Protein AF-A0A0P0H567-F1 (afdb_monomer)

pLDDT: mean 94.13, std 5.62, range [69.19, 98.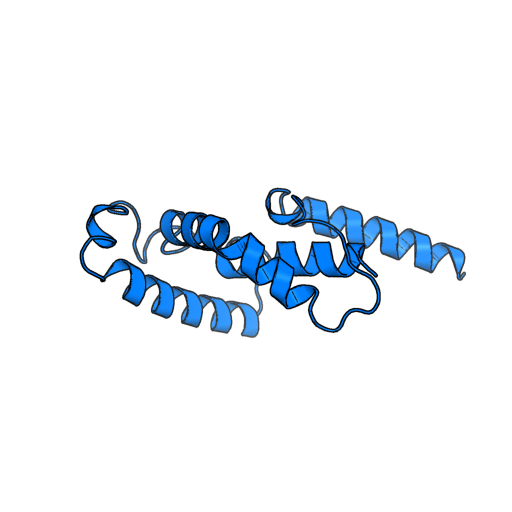31]

Organism: NCBI:txid647221

Foldseek 3Di:
DLLVLLLVLLQVLCLLLVNHPDDDPVSVVSLVVSLVVLVVVCPDPPNVVVCVVAAVPDVPHRNVVSNVVCVVCSQVVLVVSQPPPPDRSDGRDPSNVDRSVVSVVVVVVVVVVVVVVVD

Sequence (119 aa):
MCSAIKYSFADIGDIIRGRDIWNNSDSQNIQKHLKEIFKKIHEQNGIKEKYPSDSENTNPPYKTLRDDWWTANREQIWKAMNCGNTTTCGTTPLDDYIPQELRWLDEWSHTYCVQRKKY

Structure (mmCIF, N/CA/C/O backbone):
data_AF-A0A0P0H567-F1
#
_entry.id   AF-A0A0P0H567-F1
#
loop_
_atom_site.group_PDB
_atom_site.id
_atom_site.type_symbol
_atom_site.label_atom_id
_atom_site.label_alt_id
_atom_site.label_comp_id
_atom_site.label_asym_id
_atom_site.label_entity_id
_atom_site.label_seq_id
_atom_site.pdbx_PDB_ins_code
_atom_site.Cartn_x
_atom_site.Cartn_y
_atom_site.Cartn_z
_atom_site.occupancy
_atom_site.B_iso_or_equiv
_atom_site.auth_seq_id
_atom_site.auth_comp_id
_atom_site.auth_asym_id
_atom_site.auth_atom_id
_atom_site.pdbx_PDB_model_num
ATOM 1 N N . MET A 1 1 ? 7.073 -0.745 -21.072 1.00 76.12 1 MET A N 1
ATOM 2 C CA . MET A 1 1 ? 6.023 0.194 -20.621 1.00 76.12 1 MET A CA 1
ATOM 3 C C . MET A 1 1 ? 5.110 -0.448 -19.584 1.00 76.12 1 MET A C 1
ATOM 5 O O . MET A 1 1 ? 5.136 -0.014 -18.446 1.00 76.12 1 MET A O 1
ATOM 9 N N . CYS A 1 2 ? 4.379 -1.519 -19.916 1.00 89.12 2 CYS A N 1
ATOM 10 C CA . CYS A 1 2 ? 3.432 -2.124 -18.972 1.00 89.12 2 CYS A CA 1
ATOM 11 C C . CYS A 1 2 ? 4.052 -2.705 -17.695 1.00 89.12 2 CYS A C 1
ATOM 13 O O . CYS A 1 2 ? 3.425 -2.598 -16.651 1.00 89.12 2 CYS A O 1
ATOM 15 N N . SER A 1 3 ? 5.272 -3.254 -17.736 1.00 90.00 3 SER A N 1
ATOM 16 C CA . SER A 1 3 ? 5.947 -3.734 -16.517 1.00 90.00 3 SER A CA 1
ATOM 17 C C . SER A 1 3 ? 6.161 -2.615 -15.495 1.00 90.00 3 SER A C 1
ATOM 19 O O . SER A 1 3 ? 5.816 -2.786 -14.337 1.00 90.00 3 SER A O 1
ATOM 21 N N . ALA A 1 4 ? 6.609 -1.435 -15.938 1.00 90.94 4 ALA A N 1
ATOM 22 C CA . ALA A 1 4 ? 6.781 -0.279 -15.056 1.00 90.94 4 ALA A CA 1
ATOM 23 C C . ALA A 1 4 ? 5.454 0.154 -14.407 1.00 90.94 4 ALA A C 1
ATOM 25 O O . ALA A 1 4 ? 5.406 0.400 -13.210 1.00 90.94 4 ALA A O 1
ATOM 26 N N . ILE A 1 5 ? 4.354 0.164 -15.172 1.00 92.44 5 ILE A N 1
ATOM 27 C CA . ILE A 1 5 ? 3.021 0.497 -14.641 1.00 92.44 5 ILE A CA 1
ATOM 28 C C . ILE A 1 5 ? 2.568 -0.537 -13.597 1.00 92.44 5 ILE A C 1
ATOM 30 O O . ILE A 1 5 ? 1.966 -0.162 -12.594 1.00 92.44 5 ILE A O 1
ATOM 34 N N . LYS A 1 6 ? 2.876 -1.827 -13.797 1.00 94.62 6 LYS A N 1
ATOM 35 C CA . LYS A 1 6 ? 2.582 -2.886 -12.817 1.00 94.62 6 LYS A CA 1
ATOM 36 C C . LYS A 1 6 ? 3.378 -2.718 -11.522 1.00 94.62 6 LYS A C 1
ATOM 38 O O . LYS A 1 6 ? 2.777 -2.819 -10.457 1.00 94.62 6 LYS A O 1
ATOM 43 N N . TYR A 1 7 ? 4.674 -2.402 -11.602 1.00 95.81 7 TYR A N 1
ATOM 44 C CA . TYR A 1 7 ? 5.479 -2.111 -10.409 1.00 95.81 7 TYR A CA 1
ATOM 45 C C . TYR A 1 7 ? 4.938 -0.884 -9.667 1.00 95.81 7 TYR A C 1
ATOM 47 O O . TYR A 1 7 ? 4.660 -0.975 -8.476 1.00 95.81 7 TYR A O 1
ATOM 55 N N . SER A 1 8 ? 4.635 0.208 -10.381 1.00 95.56 8 SER A N 1
ATOM 56 C CA . SER A 1 8 ? 4.015 1.394 -9.774 1.00 95.56 8 SER A CA 1
ATOM 57 C C . SER A 1 8 ? 2.671 1.086 -9.105 1.00 95.56 8 SER A C 1
ATOM 59 O O . SER A 1 8 ? 2.383 1.606 -8.032 1.00 95.56 8 SER A O 1
ATOM 61 N 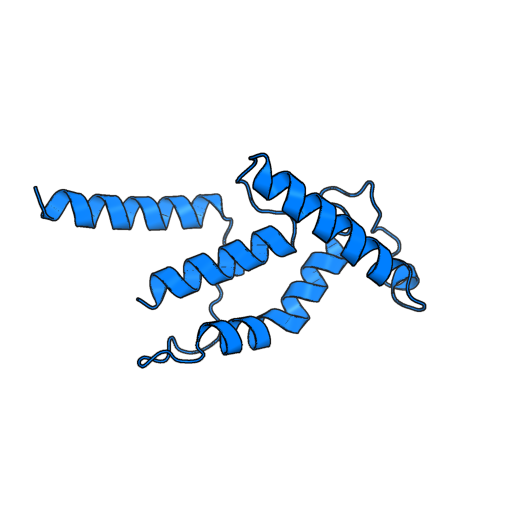N . PHE A 1 9 ? 1.840 0.234 -9.711 1.00 97.06 9 PHE A N 1
ATOM 62 C CA . PHE A 1 9 ? 0.561 -0.177 -9.127 1.00 97.06 9 PHE A CA 1
ATOM 63 C C . PHE A 1 9 ? 0.762 -0.940 -7.814 1.00 97.06 9 PHE A C 1
ATOM 65 O O . PHE A 1 9 ? 0.075 -0.665 -6.829 1.00 97.06 9 PHE A O 1
ATOM 72 N N . ALA A 1 10 ? 1.718 -1.868 -7.795 1.00 97.88 10 ALA A N 1
ATOM 73 C CA . ALA A 1 10 ? 2.052 -2.640 -6.608 1.00 97.88 10 ALA A CA 1
ATOM 74 C C . ALA A 1 10 ? 2.632 -1.757 -5.488 1.00 97.88 10 ALA A C 1
ATOM 76 O O . ALA A 1 10 ? 2.228 -1.900 -4.334 1.00 97.88 10 ALA A O 1
ATOM 77 N N . ASP A 1 11 ? 3.493 -0.794 -5.827 1.00 98.06 11 ASP A N 1
ATOM 78 C CA . ASP A 1 11 ? 4.069 0.151 -4.864 1.00 98.06 11 ASP A CA 1
ATOM 79 C C . ASP A 1 11 ? 3.013 1.094 -4.275 1.00 98.06 11 ASP A C 1
ATOM 81 O O . ASP A 1 11 ? 2.978 1.296 -3.063 1.00 98.06 11 ASP A O 1
ATOM 85 N N . ILE A 1 12 ? 2.070 1.599 -5.083 1.00 98.00 12 ILE A N 1
ATOM 86 C CA . ILE A 1 12 ? 0.909 2.347 -4.567 1.00 98.00 12 ILE A CA 1
ATOM 87 C C . ILE A 1 12 ? 0.113 1.479 -3.585 1.00 98.00 12 ILE A C 1
ATOM 89 O O . ILE A 1 12 ? -0.289 1.961 -2.523 1.00 98.00 12 ILE A O 1
ATOM 93 N N . GLY A 1 13 ? -0.092 0.199 -3.904 1.00 97.94 13 GLY A N 1
ATOM 94 C CA . GLY A 1 13 ? -0.758 -0.745 -3.011 1.00 97.94 13 GLY A CA 1
ATOM 95 C C . GLY A 1 13 ? -0.043 -0.900 -1.671 1.00 97.94 13 GLY A C 1
ATOM 96 O O . GLY A 1 13 ? -0.691 -0.915 -0.623 1.00 97.94 13 GLY A O 1
ATOM 97 N N . ASP A 1 14 ? 1.285 -0.976 -1.667 1.00 98.25 14 ASP A N 1
ATOM 98 C CA . ASP A 1 14 ? 2.071 -1.078 -0.435 1.00 98.25 14 ASP A CA 1
ATOM 99 C C . ASP A 1 14 ? 2.118 0.229 0.357 1.00 98.25 14 ASP A C 1
ATOM 101 O O . ASP A 1 14 ? 2.001 0.191 1.584 1.00 98.25 14 ASP A O 1
ATOM 105 N N . ILE A 1 15 ? 2.149 1.388 -0.306 1.00 98.19 15 ILE A N 1
ATOM 106 C CA . ILE A 1 15 ? 2.001 2.693 0.353 1.00 98.19 15 ILE A CA 1
ATOM 107 C C . ILE A 1 15 ? 0.636 2.769 1.047 1.00 98.19 15 ILE A C 1
ATOM 109 O O . ILE A 1 15 ? 0.556 3.059 2.245 1.00 98.19 15 ILE A O 1
ATOM 113 N N . ILE A 1 16 ? -0.449 2.456 0.332 1.00 98.19 16 ILE A N 1
ATOM 114 C CA . ILE A 1 16 ? -1.808 2.501 0.884 1.00 98.19 16 ILE A CA 1
ATOM 115 C C . ILE A 1 16 ? -1.986 1.496 2.016 1.00 98.19 16 ILE A C 1
ATOM 117 O O . ILE A 1 16 ? -2.630 1.848 2.999 1.00 98.19 16 ILE A O 1
ATOM 121 N N . ARG A 1 17 ? -1.391 0.300 1.943 1.00 97.75 17 ARG A N 1
ATOM 122 C CA . ARG A 1 17 ? -1.478 -0.734 2.992 1.00 97.75 17 ARG A CA 1
ATOM 123 C C . ARG A 1 17 ? -0.491 -0.547 4.146 1.00 97.75 17 ARG A C 1
ATOM 125 O O . ARG A 1 17 ? -0.640 -1.193 5.176 1.00 97.75 17 ARG A O 1
ATOM 132 N N . GLY A 1 18 ? 0.480 0.358 4.013 1.00 96.81 18 GLY A N 1
ATOM 133 C CA . GLY A 1 18 ? 1.495 0.624 5.038 1.00 96.81 18 GLY A CA 1
ATOM 134 C C . GLY A 1 18 ? 2.578 -0.452 5.096 1.00 96.81 18 GLY A C 1
ATOM 135 O O . GLY A 1 18 ? 3.107 -0.729 6.167 1.00 96.81 18 GLY A O 1
ATOM 136 N N . ARG A 1 19 ? 2.844 -1.091 3.955 1.00 95.75 19 ARG A N 1
ATOM 137 C CA . ARG A 1 19 ? 3.846 -2.148 3.761 1.00 95.75 19 ARG A CA 1
ATOM 138 C C . ARG A 1 19 ? 5.081 -1.653 3.006 1.00 95.75 19 ARG A C 1
ATOM 140 O O . ARG A 1 19 ? 6.052 -2.390 2.915 1.00 95.75 19 ARG A O 1
ATOM 147 N N . ASP A 1 20 ? 5.013 -0.441 2.458 1.00 96.50 20 ASP A N 1
ATOM 148 C CA . ASP A 1 20 ? 6.107 0.174 1.715 1.00 96.50 20 ASP A CA 1
ATOM 149 C C . ASP A 1 20 ? 7.359 0.320 2.595 1.00 96.50 20 ASP A C 1
ATOM 151 O O . ASP A 1 20 ? 7.292 0.828 3.717 1.00 96.50 20 ASP A O 1
ATOM 155 N N . ILE A 1 21 ? 8.496 -0.153 2.087 1.00 95.31 21 ILE A N 1
ATOM 156 C CA . ILE A 1 21 ? 9.775 -0.207 2.803 1.00 95.31 21 ILE A CA 1
ATOM 157 C C . ILE A 1 21 ? 10.585 1.084 2.647 1.00 95.31 21 ILE A C 1
ATOM 159 O O . ILE A 1 21 ? 11.595 1.269 3.333 1.00 95.31 21 ILE A O 1
ATOM 163 N N . TRP A 1 22 ? 10.164 1.996 1.765 1.00 91.69 22 TRP A N 1
ATOM 164 C CA . TRP A 1 22 ? 10.818 3.285 1.596 1.00 91.69 22 TRP A CA 1
ATOM 165 C C . TRP A 1 22 ? 10.486 4.217 2.767 1.00 91.69 22 TRP A C 1
ATOM 167 O O . TRP A 1 22 ? 9.371 4.714 2.908 1.00 91.69 22 TRP A O 1
ATOM 177 N N . ASN A 1 23 ? 11.476 4.501 3.615 1.00 91.56 23 ASN A N 1
ATOM 178 C CA . ASN A 1 23 ? 11.276 5.260 4.852 1.00 91.56 23 ASN A CA 1
ATOM 179 C C . ASN A 1 23 ? 12.077 6.574 4.868 1.00 91.56 23 ASN A C 1
ATOM 181 O O . ASN A 1 23 ? 13.089 6.694 5.558 1.00 91.56 23 ASN A O 1
ATOM 185 N N . ASN A 1 24 ? 11.623 7.563 4.095 1.00 94.25 24 ASN A N 1
ATOM 186 C CA . ASN A 1 24 ? 12.131 8.940 4.130 1.00 94.25 24 ASN A CA 1
ATOM 187 C C . ASN A 1 24 ? 11.097 9.913 4.741 1.00 94.25 24 ASN A C 1
ATOM 189 O O . ASN A 1 24 ? 9.977 9.518 5.068 1.00 94.25 24 ASN A O 1
ATOM 193 N N . SER A 1 25 ? 11.455 11.196 4.879 1.00 95.06 25 SER A N 1
ATOM 194 C CA . SER A 1 25 ? 10.564 12.227 5.440 1.00 95.06 25 SER A CA 1
ATOM 195 C C . SER A 1 25 ? 9.226 12.331 4.704 1.00 95.06 25 SER A C 1
ATOM 197 O O . SER A 1 25 ? 8.180 12.499 5.328 1.00 95.06 25 SER A O 1
ATOM 199 N N . ASP A 1 26 ? 9.247 12.200 3.379 1.00 94.69 26 ASP A N 1
ATOM 200 C CA . ASP A 1 26 ? 8.056 12.349 2.545 1.00 94.69 26 ASP A CA 1
ATOM 201 C C . ASP A 1 26 ? 7.119 11.144 2.684 1.00 94.69 26 ASP A C 1
ATOM 203 O O . ASP A 1 26 ? 5.915 11.318 2.873 1.00 94.69 26 ASP A O 1
ATOM 207 N N . SER A 1 27 ? 7.667 9.926 2.688 1.00 93.88 27 SER A N 1
ATOM 208 C CA . SER A 1 27 ? 6.924 8.688 2.951 1.00 93.88 27 SER A CA 1
ATOM 209 C C . SER A 1 27 ? 6.292 8.712 4.342 1.00 93.88 27 SER A C 1
ATOM 211 O O . SER A 1 27 ? 5.105 8.420 4.494 1.00 93.88 27 SER A O 1
ATOM 213 N N . GLN A 1 28 ? 7.023 9.178 5.359 1.00 95.12 28 GLN A N 1
ATOM 214 C CA . GLN A 1 28 ? 6.481 9.347 6.710 1.00 95.12 28 GLN A CA 1
ATOM 215 C C . GLN A 1 28 ? 5.313 10.341 6.749 1.00 95.12 28 GLN A C 1
ATOM 217 O O . GLN A 1 28 ? 4.306 10.080 7.412 1.00 95.12 28 GLN A O 1
ATOM 222 N N . ASN A 1 29 ? 5.406 11.453 6.012 1.00 96.81 29 ASN A N 1
ATOM 223 C CA . ASN A 1 29 ? 4.310 12.416 5.890 1.00 96.81 29 ASN A CA 1
ATOM 224 C C . ASN A 1 29 ? 3.081 11.791 5.214 1.00 96.81 29 ASN A C 1
ATOM 226 O O . ASN A 1 29 ? 1.964 11.934 5.716 1.00 96.81 29 ASN A O 1
ATOM 230 N N . ILE A 1 30 ? 3.274 11.040 4.126 1.00 97.19 30 ILE A N 1
ATOM 231 C CA . ILE A 1 30 ? 2.196 10.308 3.445 1.00 97.19 30 ILE A CA 1
ATOM 232 C C . ILE A 1 30 ? 1.539 9.305 4.403 1.00 97.19 30 ILE A C 1
ATOM 234 O O . ILE A 1 30 ? 0.316 9.310 4.549 1.00 97.19 30 ILE A O 1
ATOM 238 N N . GLN A 1 31 ? 2.326 8.494 5.116 1.00 97.50 31 GLN A N 1
ATOM 239 C CA . GLN A 1 31 ? 1.803 7.519 6.077 1.00 97.50 31 GLN A CA 1
ATOM 240 C C . GLN A 1 31 ? 1.053 8.186 7.234 1.00 97.50 31 GLN A C 1
ATOM 242 O O . GLN A 1 31 ? 0.022 7.670 7.668 1.00 97.50 31 GLN A O 1
ATOM 247 N N . LYS A 1 32 ? 1.500 9.360 7.698 1.00 97.12 32 LYS A N 1
ATOM 248 C CA . LYS A 1 32 ? 0.778 10.153 8.702 1.00 97.12 32 LYS A CA 1
ATOM 249 C C . LYS A 1 32 ? -0.603 10.566 8.194 1.00 97.12 32 LYS A C 1
ATOM 251 O O . LYS A 1 32 ? -1.589 10.383 8.901 1.00 97.12 32 LYS A O 1
ATOM 256 N N . HIS A 1 33 ? -0.699 11.076 6.967 1.00 98.06 33 HIS A N 1
ATOM 257 C CA . HIS A 1 33 ? -1.988 11.442 6.377 1.00 98.06 33 HIS A CA 1
ATOM 258 C C . HIS A 1 33 ? -2.894 10.228 6.153 1.00 98.06 33 HIS A C 1
ATOM 260 O O . HIS A 1 33 ? -4.081 10.292 6.473 1.00 98.06 33 HIS A O 1
ATOM 266 N N . LEU A 1 34 ? -2.345 9.110 5.671 1.00 98.12 34 LEU A N 1
ATOM 267 C CA . LEU A 1 34 ? -3.098 7.865 5.512 1.00 98.12 34 LEU A CA 1
ATOM 268 C C . LEU A 1 34 ? -3.630 7.362 6.856 1.00 98.12 34 LEU A C 1
ATOM 270 O O . LEU A 1 34 ? -4.806 7.016 6.943 1.00 98.12 34 LEU A O 1
ATOM 274 N N . LYS A 1 35 ? -2.818 7.396 7.919 1.00 97.81 35 LYS A N 1
ATOM 275 C CA . LYS A 1 35 ? -3.256 7.041 9.275 1.00 97.81 35 LYS A CA 1
ATOM 276 C C . LYS A 1 35 ? -4.471 7.869 9.710 1.00 97.81 35 LYS A C 1
ATOM 278 O O . LYS A 1 35 ? -5.443 7.293 10.189 1.00 97.81 35 LYS A O 1
ATOM 283 N N . GLU A 1 36 ? -4.446 9.188 9.517 1.00 98.12 36 GLU A N 1
ATOM 284 C CA . GLU A 1 36 ? -5.569 10.069 9.878 1.00 98.12 36 GLU A CA 1
ATOM 285 C C . GLU A 1 36 ? -6.826 9.815 9.030 1.00 98.12 36 GLU A C 1
ATOM 287 O O . GLU A 1 36 ? -7.946 9.873 9.538 1.00 98.12 36 GLU A O 1
ATOM 292 N N . ILE A 1 37 ? -6.667 9.505 7.741 1.00 98.06 37 ILE A N 1
ATOM 293 C CA . ILE A 1 37 ? -7.789 9.148 6.860 1.00 98.06 37 ILE A CA 1
ATOM 294 C C . ILE A 1 37 ? -8.425 7.833 7.322 1.00 98.06 37 ILE A C 1
ATOM 296 O O . ILE A 1 37 ? -9.638 7.775 7.524 1.00 98.06 37 ILE A O 1
ATOM 300 N N . PHE A 1 38 ? -7.619 6.792 7.536 1.00 98.12 38 PHE A N 1
ATOM 301 C CA . PHE A 1 38 ? -8.115 5.482 7.954 1.00 98.12 38 PHE A CA 1
ATOM 302 C C . PHE A 1 38 ? -8.685 5.486 9.372 1.00 98.12 38 PHE A C 1
ATOM 304 O O . PHE A 1 38 ? -9.660 4.782 9.613 1.00 98.12 38 PHE A O 1
ATOM 311 N N . LYS A 1 39 ? -8.185 6.349 10.264 1.00 97.94 39 LYS A N 1
ATOM 312 C CA . LYS A 1 39 ? -8.827 6.636 11.552 1.00 97.94 39 LYS A CA 1
ATOM 313 C C . LYS A 1 39 ? -10.264 7.114 11.372 1.00 97.94 39 LYS A C 1
ATOM 315 O O . LYS A 1 39 ? -11.181 6.525 11.932 1.00 97.94 39 LYS A O 1
ATOM 320 N N . LYS A 1 40 ? -10.472 8.139 10.541 1.00 97.50 40 LYS A N 1
ATOM 321 C CA . LYS A 1 40 ? -11.814 8.680 10.279 1.00 97.50 40 LYS A CA 1
ATOM 322 C C . LYS A 1 40 ? -12.742 7.654 9.634 1.00 97.50 40 LYS A C 1
ATOM 324 O O . LYS A 1 40 ? -13.930 7.673 9.922 1.00 97.50 40 LYS A O 1
ATOM 329 N N . ILE A 1 41 ? -12.222 6.786 8.763 1.00 97.00 41 ILE A N 1
ATOM 330 C CA . ILE A 1 41 ? -12.997 5.689 8.158 1.00 97.00 41 ILE A CA 1
ATOM 331 C C . ILE A 1 41 ? -13.368 4.649 9.223 1.00 97.00 41 ILE A C 1
ATOM 333 O O . ILE A 1 41 ? -14.513 4.211 9.273 1.00 97.00 41 ILE A O 1
ATOM 337 N N . HIS A 1 42 ? -12.422 4.275 10.087 1.00 96.50 42 HIS A N 1
ATOM 338 C CA . HIS A 1 42 ? -12.634 3.298 11.157 1.00 96.50 42 HIS A CA 1
ATOM 339 C C . HIS A 1 42 ? -13.667 3.763 12.185 1.00 96.50 42 HIS A C 1
ATOM 341 O O . HIS A 1 42 ? -14.476 2.963 12.637 1.00 96.50 42 HIS A O 1
ATOM 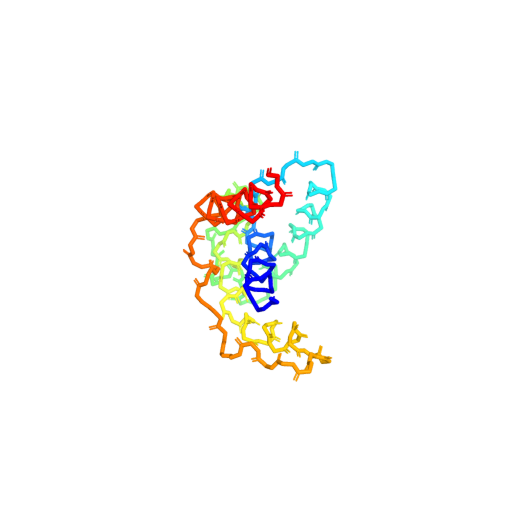347 N N . GLU A 1 43 ? -13.693 5.059 12.499 1.00 95.81 43 GLU A N 1
ATOM 348 C CA . GLU A 1 43 ? -14.647 5.671 13.432 1.00 95.81 43 GLU A CA 1
ATOM 349 C C . GLU A 1 43 ? -16.092 5.755 12.892 1.00 95.81 43 GLU A C 1
ATOM 351 O O . GLU A 1 43 ? -17.000 6.096 13.650 1.00 95.81 43 GLU A O 1
ATOM 356 N N . GLN A 1 44 ? -16.340 5.437 11.613 1.00 94.50 44 GLN A N 1
ATOM 357 C CA . GLN A 1 44 ? -17.696 5.407 11.054 1.00 94.50 44 GLN A CA 1
ATOM 358 C C . GLN A 1 44 ? -18.515 4.225 11.596 1.00 94.50 44 GLN A C 1
ATOM 360 O O . GLN A 1 44 ? -18.007 3.115 11.776 1.00 94.50 44 GLN A O 1
ATOM 365 N N . ASN A 1 45 ? -19.818 4.456 11.793 1.00 89.69 45 ASN A N 1
ATOM 366 C CA . ASN A 1 45 ? -20.764 3.444 12.272 1.00 89.69 45 ASN A CA 1
ATOM 367 C C . ASN A 1 45 ? -20.729 2.182 11.393 1.00 89.69 45 ASN A C 1
ATOM 369 O O . ASN A 1 45 ? -20.869 2.268 10.173 1.00 89.69 45 ASN A O 1
ATOM 373 N N . GLY A 1 46 ? -20.578 1.011 12.010 1.00 91.44 46 GLY A N 1
ATOM 374 C CA . GLY A 1 46 ? -20.526 -0.286 11.334 1.00 91.44 46 GLY A CA 1
ATOM 375 C C . GLY A 1 46 ? -19.122 -0.709 10.895 1.00 91.44 46 GLY A C 1
ATOM 376 O O . GLY A 1 46 ? -18.868 -1.906 10.752 1.00 91.44 46 GLY A O 1
ATOM 377 N N . ILE A 1 47 ? -18.191 0.233 10.695 1.00 94.38 47 ILE A N 1
ATOM 378 C CA . ILE A 1 47 ? -16.801 -0.089 10.338 1.00 94.38 47 ILE A CA 1
ATOM 379 C C . ILE A 1 47 ? -16.021 -0.484 11.588 1.00 94.38 47 ILE A C 1
ATOM 381 O O . ILE A 1 47 ? -15.336 -1.508 11.582 1.00 94.38 47 ILE A O 1
ATOM 385 N N . LYS A 1 48 ? -16.165 0.276 12.675 1.00 92.50 48 LYS A N 1
ATOM 386 C CA . LYS A 1 48 ? -15.479 -0.004 13.940 1.00 92.50 48 LYS A CA 1
ATOM 387 C C . LYS A 1 48 ? -15.783 -1.408 14.464 1.00 92.50 48 LYS A C 1
ATOM 389 O O . LYS A 1 48 ? -14.879 -2.112 14.904 1.00 92.50 48 LYS A O 1
ATOM 394 N N . GLU A 1 49 ? -17.045 -1.825 14.385 1.00 95.19 49 GLU A N 1
ATOM 395 C CA . GLU A 1 49 ? -17.507 -3.145 14.819 1.00 95.19 49 GLU A CA 1
ATOM 396 C C . GLU A 1 49 ? -17.005 -4.267 13.903 1.00 95.19 49 GLU A C 1
ATOM 398 O O . GLU A 1 49 ? -16.770 -5.378 14.374 1.00 95.19 49 GLU A O 1
ATOM 403 N N . LYS A 1 50 ? -16.818 -3.982 12.606 1.00 96.44 50 LYS A N 1
ATOM 404 C CA . LYS A 1 50 ? -16.272 -4.936 11.632 1.00 96.44 50 LYS A CA 1
ATOM 405 C C . LYS A 1 50 ? -14.765 -5.150 11.807 1.00 96.44 50 LYS A C 1
ATOM 407 O O . LYS A 1 50 ? -14.287 -6.258 11.575 1.00 96.44 50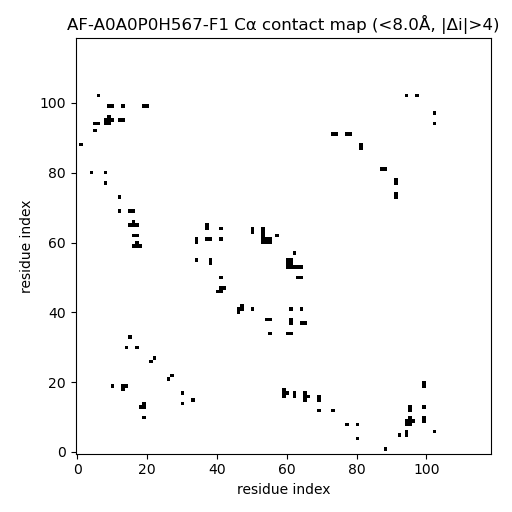 LYS A O 1
ATOM 412 N N . TYR A 1 51 ? -14.030 -4.124 12.240 1.00 96.19 51 TYR A N 1
ATOM 413 C CA . TYR A 1 51 ? -12.577 -4.180 12.448 1.00 96.19 51 TYR A CA 1
ATOM 414 C C . TYR A 1 51 ? -12.188 -3.858 13.905 1.00 96.19 51 TYR A C 1
ATOM 416 O O . TYR A 1 51 ? -11.465 -2.891 14.151 1.00 96.19 51 TYR A O 1
ATOM 424 N N . PRO A 1 52 ? -12.626 -4.653 14.899 1.00 94.25 52 PRO A N 1
ATOM 425 C CA . PRO A 1 52 ? -12.425 -4.337 16.315 1.00 94.25 52 PRO A CA 1
ATOM 426 C C . PRO A 1 52 ? -10.960 -4.456 16.765 1.00 94.25 52 PRO A C 1
ATOM 428 O O . PRO A 1 52 ? -10.571 -3.848 17.759 1.00 94.25 52 PRO A O 1
ATOM 431 N N . SER A 1 53 ? -10.146 -5.240 16.048 1.00 93.38 53 SER A N 1
ATOM 432 C CA . SER A 1 53 ? -8.707 -5.393 16.298 1.00 93.38 53 SER A CA 1
ATOM 433 C C . SER A 1 53 ? -7.866 -4.255 15.723 1.00 93.38 53 SER A C 1
ATOM 435 O O . SER A 1 53 ? -6.715 -4.079 16.125 1.00 93.38 53 SER A O 1
ATOM 437 N N . ASP A 1 54 ? -8.415 -3.503 14.771 1.00 95.25 54 ASP A N 1
ATOM 438 C CA . ASP A 1 54 ? -7.702 -2.421 14.112 1.00 95.25 54 ASP A CA 1
ATOM 439 C C . ASP A 1 54 ? -7.722 -1.164 14.979 1.00 95.25 54 ASP A C 1
ATOM 441 O O . ASP A 1 54 ? -8.735 -0.779 15.562 1.00 95.25 54 ASP A O 1
ATOM 445 N N . SER A 1 55 ? -6.565 -0.521 15.081 1.00 94.00 55 SER A N 1
ATOM 446 C CA . SER A 1 55 ? -6.394 0.705 15.854 1.00 94.00 55 SER A CA 1
ATOM 447 C C . SER A 1 55 ? -5.142 1.452 15.416 1.00 94.00 55 SER A C 1
ATOM 449 O O . SER A 1 55 ? -4.308 0.925 14.675 1.00 94.00 55 SER A O 1
ATOM 451 N N . GLU A 1 56 ? -4.946 2.653 15.954 1.00 93.56 56 GLU A N 1
ATOM 452 C CA . GLU A 1 56 ? -3.702 3.406 15.776 1.00 93.56 56 GLU A CA 1
ATOM 453 C C . GLU A 1 56 ? -2.441 2.666 16.245 1.00 93.56 56 GLU A C 1
ATOM 455 O O . GLU A 1 56 ? -1.355 2.997 15.777 1.00 93.56 56 GLU A O 1
ATOM 460 N N . ASN A 1 57 ? -2.585 1.694 17.153 1.00 92.38 57 ASN A N 1
ATOM 461 C CA . ASN A 1 57 ? -1.476 0.941 17.743 1.00 92.38 57 ASN A CA 1
ATOM 462 C C . ASN A 1 57 ? -1.157 -0.355 16.984 1.00 92.38 57 ASN A C 1
ATOM 464 O O . ASN A 1 57 ? -0.199 -1.047 17.324 1.00 92.38 57 ASN A O 1
ATOM 468 N N . THR A 1 58 ? -1.962 -0.717 15.980 1.00 92.31 58 THR A N 1
ATOM 469 C CA . THR A 1 58 ? -1.627 -1.842 15.095 1.00 92.31 58 THR A CA 1
ATOM 470 C C . THR A 1 58 ? -0.409 -1.514 14.233 1.00 92.31 58 THR A C 1
ATOM 472 O O . THR A 1 58 ? -0.095 -0.346 14.007 1.00 92.31 58 THR A O 1
ATOM 475 N N . ASN A 1 59 ? 0.297 -2.547 13.764 1.00 93.31 59 ASN A N 1
ATOM 476 C CA . ASN A 1 59 ? 1.474 -2.387 12.915 1.00 93.31 59 ASN A CA 1
ATOM 477 C C . ASN A 1 59 ? 1.271 -3.074 11.546 1.00 93.31 59 ASN A C 1
ATOM 479 O O . ASN A 1 59 ? 1.323 -4.310 11.481 1.00 93.31 59 ASN A O 1
ATOM 483 N N . PRO A 1 60 ? 1.040 -2.314 10.459 1.00 95.44 60 PRO A N 1
ATOM 484 C CA . PRO A 1 60 ? 0.807 -0.862 10.419 1.00 95.44 60 PRO A CA 1
ATOM 485 C C . PRO A 1 60 ? -0.561 -0.458 11.016 1.00 95.44 60 PRO A C 1
ATOM 487 O O . PRO A 1 60 ? -1.438 -1.315 11.144 1.00 95.44 60 PRO A O 1
ATOM 490 N N . PRO A 1 61 ? -0.784 0.828 11.358 1.00 97.50 61 PRO A N 1
ATOM 491 C CA . PRO A 1 61 ? -2.074 1.302 11.855 1.00 97.50 61 PRO A CA 1
ATOM 492 C C . PRO A 1 61 ? -3.210 0.999 10.876 1.00 97.50 61 PRO A C 1
ATOM 494 O O . PRO A 1 61 ? -3.079 1.288 9.683 1.00 97.50 61 PRO A O 1
ATOM 497 N N . TYR A 1 62 ? -4.319 0.461 11.390 1.00 97.75 62 TYR A N 1
ATOM 498 C CA . TYR A 1 62 ? -5.503 0.036 10.630 1.00 97.75 62 TYR A CA 1
ATOM 499 C C . TYR A 1 62 ? -5.204 -1.013 9.548 1.00 97.75 62 TYR A C 1
ATOM 501 O O . TYR A 1 62 ? -5.758 -0.959 8.451 1.00 97.75 62 TYR A O 1
ATOM 509 N N . LYS A 1 63 ? -4.280 -1.939 9.835 1.00 97.50 63 LYS A N 1
ATOM 510 C CA . LYS A 1 63 ? -3.773 -2.936 8.881 1.00 97.50 63 LYS A CA 1
ATOM 511 C C . LYS A 1 63 ? -4.872 -3.655 8.092 1.00 97.50 63 LYS A C 1
ATOM 513 O O . LYS A 1 63 ? -4.833 -3.654 6.865 1.00 97.50 63 LYS A O 1
ATOM 518 N N . THR A 1 64 ? -5.831 -4.268 8.782 1.00 97.44 64 THR A N 1
ATOM 519 C CA . THR A 1 64 ? -6.859 -5.115 8.156 1.00 97.44 64 THR A CA 1
ATOM 520 C C . THR A 1 64 ? -7.790 -4.277 7.285 1.00 97.44 64 THR A C 1
ATOM 522 O O . THR A 1 64 ? -8.056 -4.619 6.137 1.00 97.44 64 THR A O 1
ATOM 525 N N . LEU A 1 65 ? -8.221 -3.122 7.797 1.00 97.88 65 LEU A N 1
ATOM 526 C CA . LEU A 1 65 ? -9.056 -2.168 7.079 1.00 97.88 65 LEU A CA 1
ATOM 527 C C . LEU A 1 65 ? -8.360 -1.650 5.813 1.00 97.88 65 LEU A C 1
ATOM 529 O O . LEU A 1 65 ? -9.003 -1.521 4.774 1.00 97.88 65 LEU A O 1
ATOM 533 N N . ARG A 1 66 ? -7.057 -1.356 5.879 1.00 98.31 66 ARG A N 1
ATOM 534 C CA . ARG A 1 66 ? -6.269 -0.891 4.725 1.00 98.31 66 ARG A CA 1
ATOM 535 C C . ARG A 1 66 ? -6.118 -1.978 3.660 1.00 98.31 66 ARG A C 1
ATOM 537 O O . ARG A 1 66 ? -6.247 -1.679 2.472 1.00 98.31 66 ARG A O 1
ATOM 544 N N . ASP A 1 67 ? -5.885 -3.223 4.073 1.00 97.81 67 ASP A N 1
ATOM 545 C CA . ASP A 1 67 ? -5.788 -4.382 3.177 1.00 97.81 67 ASP A CA 1
ATOM 546 C C . ASP A 1 67 ? -7.116 -4.659 2.448 1.00 97.81 67 ASP A C 1
ATOM 548 O O . ASP A 1 67 ? -7.136 -4.833 1.221 1.00 97.81 67 ASP A O 1
ATOM 552 N N . ASP A 1 68 ? -8.234 -4.622 3.176 1.00 98.00 68 ASP A N 1
ATOM 553 C CA . ASP A 1 68 ? -9.577 -4.799 2.615 1.00 98.00 68 ASP A CA 1
ATOM 554 C C . ASP A 1 68 ? -9.970 -3.626 1.709 1.00 98.00 68 ASP A C 1
ATOM 556 O O . ASP A 1 68 ? -10.525 -3.829 0.626 1.00 98.00 68 ASP A O 1
ATOM 560 N N . TRP A 1 69 ? -9.638 -2.392 2.105 1.00 98.19 69 TRP A N 1
ATOM 561 C CA . TRP A 1 69 ? -9.875 -1.202 1.288 1.00 98.19 69 TRP A CA 1
ATOM 562 C C . TRP A 1 69 ? -9.120 -1.280 -0.038 1.00 98.19 69 TRP A C 1
ATOM 564 O O . TRP A 1 69 ? -9.704 -1.008 -1.088 1.00 98.19 69 TRP A O 1
ATOM 574 N N . TRP A 1 70 ? -7.848 -1.688 -0.020 1.00 98.31 70 TRP A N 1
ATOM 575 C CA . TRP A 1 70 ? -7.089 -1.892 -1.253 1.00 98.31 70 TRP A CA 1
ATOM 576 C C . TRP A 1 70 ? -7.752 -2.958 -2.125 1.00 98.31 70 TRP A C 1
ATOM 578 O O . TRP A 1 70 ? -8.040 -2.703 -3.292 1.00 98.31 70 TRP A O 1
ATOM 588 N N . THR A 1 71 ? -8.084 -4.115 -1.550 1.00 97.75 71 THR A N 1
ATOM 589 C CA . THR A 1 71 ? -8.715 -5.226 -2.278 1.00 97.75 71 THR A CA 1
ATOM 590 C C . THR A 1 71 ? -10.033 -4.814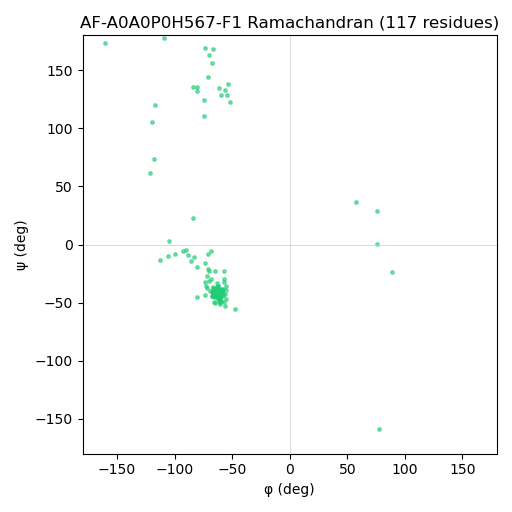 -2.941 1.00 97.75 71 THR A C 1
ATOM 592 O O . THR A 1 71 ? -10.281 -5.189 -4.085 1.00 97.75 71 THR A O 1
ATOM 595 N N . ALA A 1 72 ? -10.840 -3.979 -2.280 1.00 97.81 72 ALA A N 1
ATOM 596 C CA . ALA A 1 72 ? -12.103 -3.478 -2.821 1.00 97.81 72 ALA A CA 1
ATOM 597 C C . ALA A 1 72 ? -11.942 -2.439 -3.952 1.00 97.81 72 ALA A C 1
ATOM 599 O O . ALA A 1 72 ? -12.831 -2.305 -4.792 1.00 97.81 72 ALA A O 1
ATOM 600 N N . ASN A 1 73 ? -10.832 -1.690 -3.989 1.00 97.88 73 ASN A N 1
ATOM 601 C CA . ASN A 1 73 ? -10.657 -0.547 -4.900 1.00 97.88 73 ASN A CA 1
ATOM 602 C C . ASN A 1 73 ? -9.583 -0.754 -5.983 1.00 97.88 73 ASN A C 1
ATOM 604 O O . ASN A 1 73 ? -9.540 0.002 -6.956 1.00 97.88 73 ASN A O 1
ATOM 608 N N . ARG A 1 74 ? -8.733 -1.780 -5.858 1.00 97.62 74 ARG A N 1
ATOM 609 C CA . ARG A 1 74 ? -7.565 -2.010 -6.726 1.00 97.62 74 ARG A CA 1
ATOM 610 C C . ARG A 1 74 ? -7.897 -2.081 -8.218 1.00 97.62 74 ARG A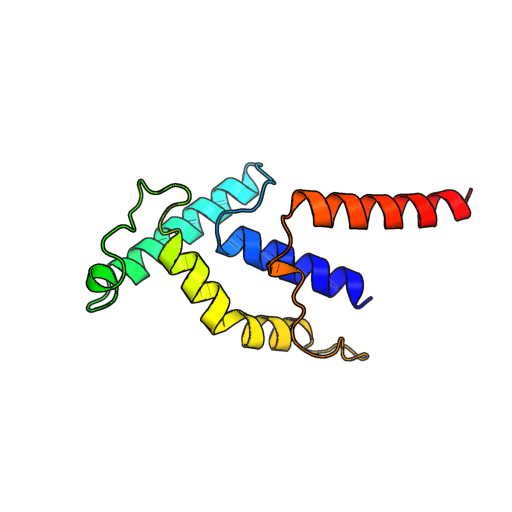 C 1
ATOM 612 O O . ARG A 1 74 ? -7.142 -1.564 -9.033 1.00 97.62 74 ARG A O 1
ATOM 619 N N . GLU A 1 75 ? -9.047 -2.640 -8.597 1.00 96.12 75 GLU A N 1
ATOM 620 C CA . GLU A 1 75 ? -9.469 -2.696 -10.006 1.00 96.12 75 GLU A CA 1
ATOM 621 C C . GLU A 1 75 ? -9.762 -1.308 -10.588 1.00 96.12 75 GLU A C 1
ATOM 623 O O . GLU A 1 75 ? -9.396 -1.011 -11.727 1.00 96.12 75 GLU A O 1
ATOM 628 N N . GLN A 1 76 ? -10.384 -0.430 -9.798 1.00 96.06 76 GLN A N 1
ATOM 629 C CA . GLN A 1 76 ? -10.672 0.944 -10.210 1.00 96.06 76 GLN A CA 1
ATOM 630 C C . GLN A 1 76 ? -9.384 1.763 -10.317 1.00 96.06 76 GLN A C 1
ATOM 632 O O . GLN A 1 76 ? -9.210 2.518 -11.273 1.00 96.06 76 GLN A O 1
ATOM 637 N N . ILE A 1 77 ? -8.455 1.563 -9.378 1.00 96.12 77 ILE A N 1
ATOM 638 C CA . ILE A 1 77 ? -7.130 2.193 -9.397 1.00 96.12 77 ILE A CA 1
ATOM 639 C C . ILE A 1 77 ? -6.348 1.740 -10.635 1.00 96.12 77 ILE A C 1
ATOM 641 O O . ILE A 1 77 ? -5.829 2.579 -11.368 1.00 96.12 77 ILE A O 1
ATOM 645 N N . TRP A 1 78 ? -6.333 0.438 -10.942 1.00 95.31 78 TRP A N 1
ATOM 646 C CA . TRP A 1 78 ? -5.696 -0.080 -12.155 1.00 95.31 78 TRP A CA 1
ATOM 647 C C . TRP A 1 78 ? -6.303 0.514 -13.425 1.00 95.31 78 TRP A C 1
ATOM 649 O O . TRP A 1 78 ? -5.580 0.938 -14.330 1.00 95.31 78 TRP A O 1
ATOM 659 N N . LYS A 1 79 ? -7.636 0.593 -13.491 1.00 92.81 79 LYS A N 1
ATOM 660 C CA . LYS A 1 79 ? -8.332 1.230 -14.611 1.00 92.81 79 LYS A CA 1
ATOM 661 C C . LYS A 1 79 ? -7.894 2.687 -14.776 1.00 92.81 79 LYS A C 1
ATOM 663 O O . LYS A 1 79 ? -7.608 3.097 -15.897 1.00 92.81 79 LYS A O 1
ATOM 668 N N . ALA A 1 80 ? -7.786 3.437 -13.679 1.00 93.31 80 ALA A N 1
ATOM 669 C CA . ALA A 1 80 ? -7.332 4.826 -13.693 1.00 93.31 80 ALA A CA 1
ATOM 670 C C . ALA A 1 80 ? -5.870 4.968 -14.147 1.00 93.31 80 ALA A C 1
ATOM 672 O O . ALA A 1 80 ? -5.565 5.849 -14.945 1.00 93.31 80 ALA A O 1
ATOM 673 N N . MET A 1 81 ? -4.976 4.074 -13.715 1.00 91.50 81 MET A N 1
ATOM 674 C CA . MET A 1 81 ? -3.570 4.068 -14.146 1.00 91.50 81 MET A CA 1
ATOM 675 C C . MET A 1 81 ? -3.389 3.772 -15.641 1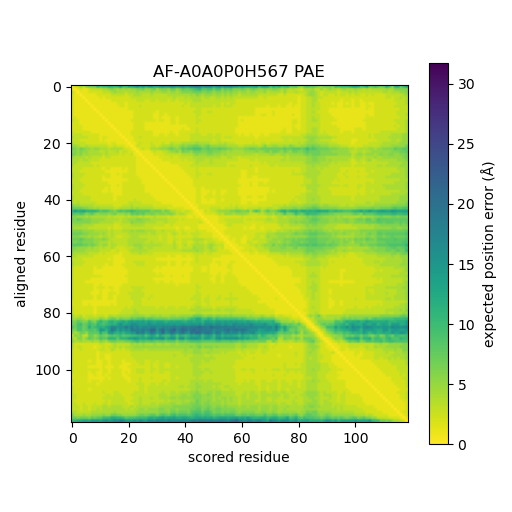.00 91.50 81 MET A C 1
ATOM 677 O O . MET A 1 81 ? -2.374 4.144 -16.224 1.00 91.50 81 MET A O 1
ATOM 681 N N . ASN A 1 82 ? -4.365 3.114 -16.271 1.00 87.88 82 ASN A N 1
ATOM 682 C CA . ASN A 1 82 ? -4.363 2.852 -17.711 1.00 87.88 82 ASN A CA 1
ATOM 683 C C . ASN A 1 82 ? -5.038 3.960 -18.540 1.00 87.88 82 ASN A C 1
ATOM 685 O O . ASN A 1 82 ? -5.015 3.890 -19.771 1.00 87.88 82 ASN A O 1
ATOM 689 N N . CYS A 1 83 ? -5.633 4.980 -17.912 1.00 86.19 83 CYS A N 1
ATOM 690 C CA . CYS A 1 83 ? -6.242 6.097 -18.633 1.00 86.19 83 CYS A CA 1
ATOM 691 C C . CYS A 1 83 ? -5.199 6.859 -19.466 1.00 86.19 83 CYS A C 1
ATOM 693 O O . CYS A 1 83 ? -4.117 7.183 -18.988 1.00 86.19 83 CYS A O 1
ATOM 695 N N . GLY A 1 84 ? -5.540 7.172 -20.720 1.00 76.62 84 GLY A N 1
ATOM 696 C CA . GLY A 1 84 ? -4.676 7.947 -21.621 1.00 76.62 84 GLY A CA 1
ATOM 697 C C . GLY A 1 84 ? -3.498 7.171 -22.217 1.00 76.62 84 GLY A C 1
ATOM 698 O O . GLY A 1 84 ? -2.734 7.738 -22.995 1.00 76.62 84 GLY A O 1
ATOM 699 N N . ASN A 1 85 ? -3.352 5.882 -21.900 1.00 75.19 85 ASN A N 1
ATOM 700 C CA . ASN A 1 85 ? -2.311 5.052 -22.487 1.00 75.19 85 ASN A CA 1
ATOM 701 C C . ASN A 1 85 ? -2.735 4.565 -23.883 1.00 75.19 85 ASN A C 1
ATOM 703 O O . ASN A 1 85 ? -3.841 4.058 -24.064 1.00 75.19 85 ASN A O 1
ATOM 707 N N . THR A 1 86 ? -1.853 4.693 -24.877 1.00 69.19 86 THR A N 1
ATOM 708 C CA . THR A 1 86 ? -2.102 4.190 -26.243 1.00 69.19 86 THR A CA 1
ATOM 709 C C . THR A 1 86 ? -2.062 2.664 -26.306 1.00 69.19 86 THR A C 1
ATOM 711 O O . THR A 1 86 ? -2.612 2.066 -27.227 1.00 69.19 86 THR A O 1
ATOM 714 N N .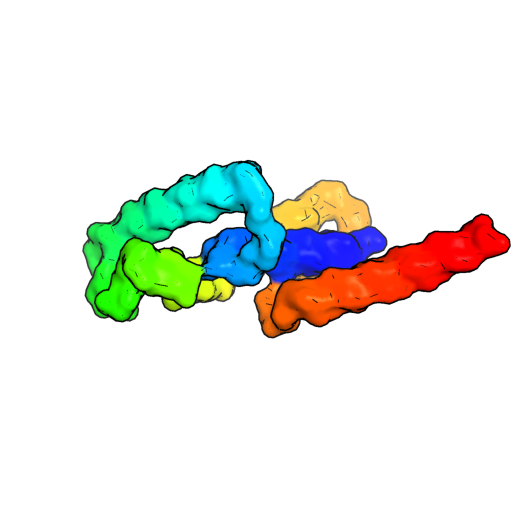 THR A 1 87 ? -1.419 2.031 -25.319 1.00 72.06 87 THR A N 1
ATOM 715 C CA . THR A 1 87 ? -1.319 0.577 -25.168 1.00 72.06 87 THR A CA 1
ATOM 716 C C . THR A 1 87 ? -2.006 0.152 -23.876 1.00 72.06 87 THR A C 1
ATOM 718 O O . THR A 1 87 ? -1.609 0.572 -22.791 1.00 72.06 87 THR A O 1
ATOM 721 N N . THR A 1 88 ? -3.024 -0.702 -23.972 1.00 76.25 88 THR A N 1
ATOM 722 C CA . THR A 1 88 ? -3.699 -1.266 -22.800 1.00 76.25 88 THR A CA 1
ATOM 723 C C . THR A 1 88 ? -2.813 -2.327 -22.147 1.00 76.25 88 THR A C 1
ATOM 725 O O . THR A 1 88 ? -2.404 -3.294 -22.786 1.00 76.25 88 THR A O 1
ATOM 728 N N . CYS A 1 89 ? -2.516 -2.182 -20.852 1.00 82.00 89 CYS A N 1
ATOM 729 C CA . CYS A 1 89 ? -1.641 -3.114 -20.130 1.00 82.00 89 CYS A CA 1
ATOM 730 C C . CYS A 1 89 ? -2.347 -4.373 -19.600 1.00 82.00 89 CYS A C 1
ATOM 732 O O . CYS A 1 89 ? -1.838 -5.037 -18.696 1.00 82.00 89 CYS A O 1
ATOM 734 N N . GLY A 1 90 ? -3.484 -4.730 -20.203 1.00 84.94 90 GLY A N 1
ATOM 735 C CA . GLY A 1 90 ? -4.290 -5.891 -19.840 1.00 84.94 90 GLY A CA 1
ATOM 736 C C . GLY A 1 90 ? -5.135 -5.687 -18.580 1.00 84.94 90 GLY A C 1
ATOM 737 O O . GLY A 1 90 ? -5.470 -4.565 -18.192 1.00 84.94 90 GLY A O 1
ATOM 738 N N . THR A 1 91 ? -5.518 -6.803 -17.964 1.00 88.38 91 THR A N 1
ATOM 739 C CA . THR A 1 91 ? -6.303 -6.845 -16.724 1.00 88.38 91 THR A CA 1
ATOM 740 C C . THR A 1 91 ? -5.464 -6.457 -15.508 1.00 88.38 91 THR A C 1
ATOM 742 O O . THR A 1 91 ? -4.238 -6.375 -15.591 1.00 88.38 91 THR A O 1
ATOM 745 N N . THR A 1 92 ? -6.128 -6.236 -14.372 1.00 91.69 92 THR A N 1
ATOM 746 C CA . THR A 1 92 ? -5.475 -5.910 -13.099 1.00 91.69 92 THR A CA 1
ATOM 747 C C . THR A 1 92 ? -4.380 -6.938 -12.777 1.00 91.69 92 THR A C 1
ATOM 749 O O . THR A 1 92 ? -4.685 -8.134 -12.736 1.00 91.69 92 THR A O 1
ATOM 752 N N . PRO A 1 93 ? -3.116 -6.514 -12.590 1.00 93.56 93 PRO A N 1
ATOM 753 C CA . PRO A 1 93 ? -1.996 -7.414 -12.309 1.00 93.56 93 PRO A CA 1
ATOM 754 C C . PRO A 1 93 ? -2.147 -8.088 -10.941 1.00 93.56 93 PRO A C 1
ATOM 756 O O . PRO A 1 93 ? -2.992 -7.678 -10.158 1.00 93.56 93 PRO A O 1
ATOM 759 N N . LEU A 1 94 ? -1.335 -9.106 -10.644 1.00 94.75 94 LEU A N 1
ATOM 760 C CA . LEU A 1 94 ? -1.245 -9.721 -9.304 1.00 94.75 94 LEU A CA 1
ATOM 761 C C . LEU A 1 94 ? 0.031 -9.308 -8.554 1.00 94.75 94 LEU A C 1
ATOM 763 O O . LEU A 1 94 ? 0.288 -9.782 -7.450 1.00 94.75 94 LEU A O 1
ATOM 767 N N . ASP A 1 95 ? 0.833 -8.436 -9.160 1.00 94.50 95 ASP A N 1
ATOM 768 C CA . ASP A 1 95 ? 2.120 -7.976 -8.653 1.00 94.50 95 ASP A CA 1
ATOM 769 C C . ASP A 1 95 ? 2.004 -7.340 -7.250 1.00 94.50 95 ASP A C 1
ATOM 771 O O . ASP A 1 95 ? 2.906 -7.487 -6.436 1.00 94.50 95 ASP A O 1
ATOM 775 N N . ASP A 1 96 ? 0.866 -6.734 -6.900 1.00 95.00 96 ASP A N 1
ATOM 776 C CA . ASP A 1 96 ? 0.573 -6.177 -5.568 1.00 95.00 96 ASP A CA 1
ATOM 777 C C . ASP A 1 96 ? 0.422 -7.225 -4.447 1.00 95.00 96 ASP A C 1
ATOM 779 O O . ASP A 1 96 ? 0.289 -6.859 -3.276 1.00 95.00 96 ASP A O 1
ATOM 783 N N . TYR A 1 97 ? 0.442 -8.520 -4.765 1.00 95.56 97 TYR A N 1
ATOM 784 C CA . TYR A 1 97 ? 0.489 -9.606 -3.779 1.00 95.56 97 TYR A CA 1
ATOM 785 C C . TYR A 1 97 ? 1.897 -10.190 -3.582 1.00 95.56 97 TYR A C 1
ATOM 787 O O . TYR A 1 97 ? 2.104 -10.982 -2.664 1.00 95.56 97 TYR A O 1
ATOM 795 N N . ILE A 1 98 ? 2.871 -9.799 -4.408 1.00 96.50 98 ILE A N 1
ATOM 796 C CA . ILE A 1 98 ? 4.274 -10.211 -4.277 1.00 96.50 98 ILE A CA 1
ATOM 797 C C . ILE A 1 98 ? 4.960 -9.273 -3.268 1.00 96.50 98 ILE A C 1
ATOM 799 O O . ILE A 1 98 ? 4.761 -8.070 -3.388 1.00 96.50 98 ILE A O 1
ATOM 803 N N . PRO A 1 99 ? 5.771 -9.750 -2.303 1.00 97.19 99 PRO A N 1
ATOM 804 C CA . PRO A 1 99 ? 6.522 -8.878 -1.391 1.00 97.19 99 PRO A CA 1
ATOM 805 C C . PRO A 1 99 ? 7.385 -7.834 -2.118 1.00 97.19 99 PRO A C 1
ATOM 807 O O . PRO A 1 99 ? 8.029 -8.160 -3.120 1.00 97.19 99 PRO A O 1
ATOM 810 N N . GLN A 1 100 ? 7.411 -6.594 -1.620 1.00 97.69 100 GLN A N 1
ATOM 811 C CA . GLN A 1 100 ? 8.046 -5.459 -2.302 1.00 97.69 100 GLN A CA 1
ATOM 812 C C . GLN A 1 100 ? 9.538 -5.677 -2.561 1.00 97.69 100 GLN A C 1
ATOM 814 O O . GLN A 1 100 ? 10.023 -5.366 -3.645 1.00 97.69 100 GLN A O 1
ATOM 819 N N . GLU A 1 101 ? 10.252 -6.291 -1.620 1.00 97.12 101 GLU A N 1
ATOM 820 C CA . GLU A 1 101 ? 11.680 -6.586 -1.737 1.00 97.12 101 GLU A CA 1
ATOM 821 C C . GLU A 1 101 ? 11.978 -7.469 -2.955 1.00 97.12 101 GLU A C 1
ATOM 823 O O . GLU A 1 101 ? 12.963 -7.254 -3.663 1.00 97.12 101 GLU A O 1
ATOM 828 N N . LEU A 1 102 ? 11.105 -8.443 -3.231 1.00 97.62 102 LEU A N 1
ATOM 829 C CA . LEU A 1 102 ? 11.250 -9.334 -4.381 1.00 97.62 102 LEU A CA 1
ATOM 830 C C . LEU A 1 102 ? 10.948 -8.608 -5.693 1.00 97.62 102 LEU A C 1
ATOM 832 O O . LEU A 1 102 ? 11.632 -8.845 -6.686 1.00 97.62 102 LEU A O 1
ATOM 836 N N . ARG A 1 103 ? 9.964 -7.700 -5.697 1.00 97.50 103 ARG A N 1
ATOM 837 C CA . ARG A 1 103 ? 9.639 -6.895 -6.885 1.00 97.50 103 ARG A CA 1
ATOM 838 C C . ARG A 1 103 ? 10.766 -5.928 -7.229 1.00 97.50 103 ARG A C 1
ATOM 840 O O . ARG A 1 103 ? 11.151 -5.840 -8.389 1.00 97.50 103 ARG A O 1
ATOM 847 N N . TRP A 1 104 ? 11.332 -5.253 -6.231 1.00 97.56 104 TRP A N 1
ATOM 848 C CA . TRP A 1 104 ? 12.460 -4.344 -6.432 1.00 97.56 104 TRP A CA 1
ATOM 849 C C . TRP A 1 104 ? 13.724 -5.085 -6.870 1.00 97.56 104 TRP A C 1
ATOM 851 O O . TRP A 1 104 ? 14.457 -4.587 -7.722 1.00 97.56 104 TRP A O 1
ATOM 861 N N . LEU A 1 105 ? 13.974 -6.289 -6.341 1.00 97.75 105 LEU A N 1
ATOM 862 C CA . LEU A 1 105 ? 15.076 -7.131 -6.808 1.00 97.75 105 LEU A CA 1
ATOM 863 C C . LEU A 1 105 ? 14.908 -7.513 -8.287 1.00 97.75 105 LEU A C 1
ATOM 865 O O . LEU A 1 105 ? 15.870 -7.432 -9.055 1.00 97.75 105 LEU A O 1
ATOM 869 N N . ASP A 1 106 ? 13.698 -7.904 -8.691 1.00 96.81 106 ASP A N 1
ATOM 870 C CA . ASP A 1 106 ? 13.374 -8.227 -10.082 1.00 96.81 106 ASP A CA 1
ATOM 871 C C . ASP A 1 106 ? 13.569 -7.006 -11.001 1.00 96.81 106 ASP A C 1
ATOM 873 O O . ASP A 1 106 ? 14.318 -7.084 -11.982 1.00 96.81 106 ASP A O 1
ATOM 877 N N . GLU A 1 107 ? 13.021 -5.844 -10.628 1.00 95.81 107 GLU A N 1
ATOM 878 C CA . GLU A 1 107 ? 13.174 -4.590 -11.377 1.00 95.81 107 GLU A CA 1
ATOM 879 C C . GLU A 1 107 ? 14.643 -4.152 -11.493 1.00 95.81 107 GLU A C 1
ATOM 881 O O . GLU A 1 107 ? 15.108 -3.763 -12.575 1.00 95.81 107 GLU A O 1
ATOM 886 N N . TRP A 1 108 ? 15.408 -4.258 -10.403 1.00 96.94 108 TRP A N 1
ATOM 887 C CA . TRP A 1 108 ? 16.838 -3.967 -10.399 1.00 96.94 108 TRP A CA 1
ATOM 888 C C . TRP A 1 108 ? 17.596 -4.904 -11.340 1.00 96.94 108 TRP A C 1
ATOM 890 O O . TRP A 1 108 ? 18.403 -4.439 -12.148 1.00 96.94 108 TRP A O 1
ATOM 900 N N . SER A 1 109 ? 17.312 -6.210 -11.293 1.00 96.88 109 SER A N 1
ATOM 901 C CA . SER A 1 109 ? 17.983 -7.205 -12.138 1.00 96.88 109 SER A CA 1
ATOM 902 C C . SER A 1 109 ? 17.728 -6.955 -13.629 1.00 96.88 109 SER A C 1
ATOM 904 O O . SER A 1 109 ? 18.649 -7.040 -14.455 1.00 96.88 109 SER A O 1
ATOM 906 N N . HIS A 1 110 ? 16.497 -6.562 -13.971 1.00 94.06 110 HIS A N 1
ATOM 907 C CA . HIS A 1 110 ? 16.110 -6.190 -15.323 1.00 94.06 110 HIS A CA 1
ATOM 908 C C . HIS A 1 110 ? 16.844 -4.924 -15.771 1.00 94.06 110 HIS A C 1
ATOM 910 O O . HIS A 1 110 ? 17.474 -4.901 -16.833 1.00 94.06 110 HIS A O 1
ATOM 916 N N . THR A 1 111 ? 16.817 -3.887 -14.932 1.00 94.56 111 THR A N 1
ATOM 917 C CA . THR A 1 111 ? 17.463 -2.600 -15.203 1.00 94.56 111 THR A CA 1
ATOM 918 C C . THR A 1 111 ? 18.966 -2.769 -15.388 1.00 94.56 111 THR A C 1
ATOM 920 O O . THR A 1 111 ? 19.523 -2.285 -16.374 1.00 94.56 111 THR A O 1
ATOM 923 N N . TYR A 1 112 ? 19.623 -3.517 -14.502 1.00 96.75 112 TYR A N 1
ATOM 924 C CA . TYR A 1 112 ? 21.042 -3.836 -14.602 1.00 96.75 112 TYR A CA 1
ATOM 925 C C . TYR A 1 112 ? 21.371 -4.526 -15.931 1.00 96.75 112 TYR A C 1
ATOM 927 O O . TYR A 1 112 ? 22.269 -4.083 -16.646 1.00 96.75 112 TYR A O 1
ATOM 935 N N . CYS A 1 113 ? 20.620 -5.564 -16.314 1.00 96.62 113 CYS A N 1
ATOM 936 C CA . CYS 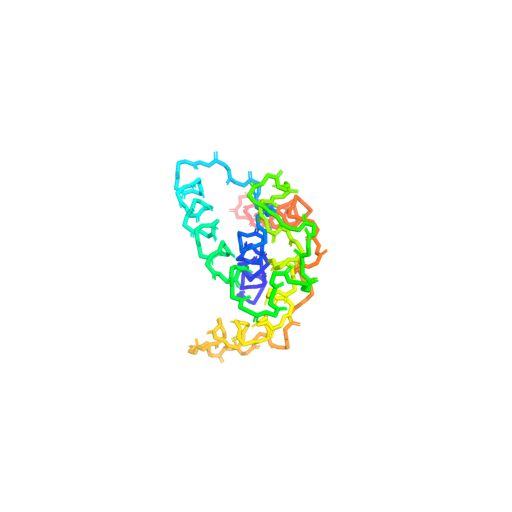A 1 113 ? 20.836 -6.270 -17.579 1.00 96.62 113 CYS A CA 1
ATOM 937 C C . CYS A 1 113 ? 20.677 -5.360 -18.804 1.00 96.62 113 CYS A C 1
ATOM 939 O O . CYS A 1 113 ? 21.444 -5.486 -19.762 1.00 96.62 113 CYS A O 1
ATOM 941 N N . VAL A 1 114 ? 19.696 -4.454 -18.788 1.00 94.88 114 VAL A N 1
ATOM 942 C CA . VAL A 1 114 ? 19.482 -3.478 -19.866 1.00 94.88 114 VAL A CA 1
ATOM 943 C C . VAL A 1 114 ? 20.639 -2.488 -19.946 1.00 94.88 114 VAL A C 1
ATOM 945 O O . VAL A 1 114 ? 21.127 -2.224 -21.043 1.00 94.88 114 VAL A O 1
ATOM 948 N N . GLN A 1 115 ? 21.099 -1.958 -18.812 1.00 95.06 115 GLN A N 1
ATOM 949 C CA . GLN A 1 115 ? 22.222 -1.020 -18.786 1.00 95.06 115 GLN A CA 1
ATOM 950 C C . GLN A 1 115 ? 23.525 -1.700 -19.198 1.00 95.06 115 GLN A C 1
ATOM 952 O O . GLN A 1 115 ? 24.253 -1.160 -20.022 1.00 95.06 115 GLN A O 1
ATOM 957 N N . ARG A 1 116 ? 23.778 -2.925 -18.725 1.00 96.31 116 ARG A N 1
ATOM 958 C CA . ARG A 1 116 ? 24.967 -3.703 -19.087 1.00 96.31 116 ARG A CA 1
ATOM 959 C C . ARG A 1 116 ? 25.097 -3.926 -20.593 1.00 96.31 116 ARG A C 1
ATOM 961 O O . ARG A 1 116 ? 26.209 -4.001 -21.066 1.00 96.31 116 ARG A O 1
ATOM 968 N N . LYS A 1 117 ? 23.997 -4.041 -21.346 1.00 96.12 117 LYS A N 1
ATOM 969 C CA . LYS A 1 117 ? 24.042 -4.196 -22.816 1.00 96.12 117 LYS A CA 1
ATOM 970 C C . LYS A 1 117 ? 24.408 -2.911 -23.568 1.00 96.12 117 LYS A C 1
ATOM 972 O O . LYS A 1 117 ? 24.668 -2.979 -24.764 1.00 96.12 117 LYS A O 1
ATOM 977 N N . LYS A 1 118 ? 24.323 -1.749 -22.916 1.00 93.69 118 LYS A N 1
ATOM 978 C CA . LYS A 1 118 ? 24.668 -0.451 -23.517 1.00 93.69 118 LYS A CA 1
ATOM 979 C C . LYS A 1 118 ? 26.162 -0.134 -23.410 1.00 93.69 118 LYS A C 1
ATOM 981 O O . LYS A 1 118 ? 26.608 0.799 -24.072 1.00 93.69 118 LYS A O 1
ATOM 986 N N . TYR A 1 119 ? 26.880 -0.880 -22.576 1.00 81.38 119 TYR A N 1
ATOM 987 C CA . TYR A 1 119 ? 28.324 -0.813 -22.375 1.00 81.38 119 TYR A CA 1
ATOM 988 C C . TYR A 1 119 ? 28.971 -2.097 -22.897 1.00 81.38 119 TYR A C 1
ATOM 990 O O . TYR A 1 119 ? 30.163 -2.025 -23.259 1.00 81.38 119 TYR A O 1
#

Secondary structure (DSSP, 8-state):
-HHHHHHHHHHHHHHHHT-----SHHHHHHHHHHHHHHHHHHTSTTHHHH-TT--TTSSSTTHHHHHHHHHHHHHHHHHHHTTT-SS---SPPSGGGS-HHHHHHHHHHHHHHHHHTT-

Nearest PDB structures (foldseek):
  6s8u-assembly1_A  TM=8.450E-01  e=8.335E-07  Plasmodium falciparum
  2yk0-assembly1_A  TM=8.479E-01  e=3.423E-05  Plasmodium falciparum
  2xu0-assembly1_A  TM=8.150E-01  e=4.729E-05  Plasmodium falciparum Palo Alto/Uganda

Radius of gyration: 16.73 Å; Cα contacts (8 Å, |Δi|>4): 80; chains: 1; bounding box: 49×23×44 Å

InterPro domains:
  IPR008602 Duffy-antigen binding domain [PF05424] (1-103)
  IPR042202 Duffy-antigen binding superfamily [G3DSA:1.20.1310.20] (1-93)

Mean predicted aligned error: 3.71 Å

Solvent-accessible surface area (backbone atoms only — not comparable to full-atom values): 6958 Å² total; per-residue (Å²): 113,55,66,61,53,44,52,52,51,20,50,51,48,24,54,67,37,56,66,54,80,71,82,48,76,65,47,51,52,52,49,51,52,50,47,56,51,51,48,60,54,38,71,35,91,71,41,37,77,72,42,70,84,48,35,84,85,35,91,38,54,33,35,66,62,31,47,52,51,44,70,76,41,47,62,60,52,44,55,57,73,51,59,93,51,96,66,83,71,74,71,76,76,68,58,62,76,51,61,65,71,60,52,53,51,51,53,47,54,52,50,50,56,57,53,58,72,78,107